Protein AF-A0A7S1X8F7-F1 (afdb_monomer_lite)

Radius of gyration: 24.35 Å; chains: 1; bounding box: 35×77×76 Å

pLDDT: mean 73.4, std 14.52, range [32.72, 91.25]

Structure (mmCIF, N/CA/C/O backbone):
data_AF-A0A7S1X8F7-F1
#
_entry.id   AF-A0A7S1X8F7-F1
#
loop_
_atom_site.group_PDB
_atom_site.id
_atom_site.type_symbol
_atom_site.label_atom_id
_atom_site.label_alt_id
_atom_site.label_comp_id
_atom_site.label_asym_id
_atom_site.label_entity_id
_atom_site.label_seq_id
_atom_site.pdbx_PDB_ins_code
_atom_site.Cartn_x
_atom_site.Cartn_y
_atom_site.Cartn_z
_atom_site.occupancy
_atom_site.B_iso_or_equiv
_atom_site.auth_seq_id
_atom_site.auth_comp_id
_atom_site.auth_asym_id
_atom_site.auth_atom_id
_atom_site.pdbx_PDB_model_num
ATOM 1 N N . MET A 1 1 ? 9.391 61.100 -61.548 1.00 48.59 1 MET A N 1
ATOM 2 C CA . MET A 1 1 ? 8.685 60.977 -60.254 1.00 48.59 1 MET A CA 1
ATOM 3 C C . MET A 1 1 ? 8.167 59.552 -60.156 1.00 48.59 1 MET A C 1
ATOM 5 O O . MET A 1 1 ? 7.403 59.135 -61.014 1.00 48.59 1 MET A O 1
ATOM 9 N N . GLN A 1 2 ? 8.723 58.792 -59.214 1.00 58.66 2 GLN A N 1
ATOM 10 C CA . GLN A 1 2 ? 8.641 57.337 -59.070 1.00 58.66 2 GLN A CA 1
ATOM 11 C C . GLN A 1 2 ? 7.705 57.021 -57.894 1.00 58.66 2 GLN A C 1
ATOM 13 O O . GLN A 1 2 ? 7.833 57.636 -56.839 1.00 58.66 2 GLN A O 1
ATOM 18 N N . GLY A 1 3 ? 6.729 56.137 -58.105 1.00 44.78 3 GLY A N 1
ATOM 19 C CA . GLY A 1 3 ? 5.757 55.726 -57.088 1.00 44.78 3 GLY A CA 1
ATOM 20 C C . GLY A 1 3 ? 6.244 54.586 -56.186 1.00 44.78 3 GLY A C 1
ATOM 21 O O . GLY A 1 3 ? 7.313 54.020 -56.416 1.00 44.78 3 GLY A O 1
ATOM 22 N N . SER A 1 4 ? 5.357 54.207 -55.254 1.00 54.19 4 SER A N 1
ATOM 23 C CA . SER A 1 4 ? 5.415 53.134 -54.229 1.00 54.19 4 SER A CA 1
ATOM 24 C C . SER A 1 4 ? 5.806 53.679 -52.845 1.00 54.19 4 SER A C 1
ATOM 26 O O . SER A 1 4 ? 6.921 54.136 -52.654 1.00 54.19 4 SER A O 1
ATOM 28 N N . GLY A 1 5 ? 4.940 53.753 -51.830 1.00 53.44 5 GLY A N 1
ATOM 29 C CA . GLY A 1 5 ? 3.783 52.912 -51.523 1.00 53.44 5 GLY A CA 1
ATOM 30 C C . GLY A 1 5 ? 4.242 51.703 -50.708 1.00 53.44 5 GLY A C 1
ATOM 31 O O . GLY A 1 5 ? 4.847 50.799 -51.268 1.00 53.44 5 GLY A O 1
ATOM 32 N N . GLY A 1 6 ? 3.951 51.701 -49.403 1.00 55.78 6 GLY A N 1
ATOM 33 C CA . GLY A 1 6 ? 4.081 50.519 -48.545 1.00 55.78 6 GLY A CA 1
ATOM 34 C C . GLY A 1 6 ? 4.860 50.744 -47.251 1.00 55.78 6 GLY A C 1
ATOM 35 O O . GLY A 1 6 ? 6.065 50.527 -47.196 1.00 55.78 6 GLY A O 1
ATOM 36 N N . GLN A 1 7 ? 4.141 51.082 -46.175 1.00 64.75 7 GLN A N 1
ATOM 37 C CA . GLN A 1 7 ? 4.500 50.580 -44.848 1.00 64.75 7 GLN A CA 1
ATOM 38 C C . GLN A 1 7 ? 4.566 49.053 -44.939 1.00 64.75 7 GLN A C 1
ATOM 40 O O . GLN A 1 7 ? 3.616 48.437 -45.423 1.00 64.75 7 GLN A O 1
ATOM 45 N N . MET A 1 8 ? 5.611 48.421 -44.415 1.00 64.19 8 MET A N 1
ATOM 46 C CA . MET A 1 8 ? 5.431 47.060 -43.931 1.00 64.19 8 MET A CA 1
ATOM 47 C C . MET A 1 8 ? 6.244 46.839 -42.668 1.00 64.19 8 MET A C 1
ATOM 49 O O . MET A 1 8 ? 7.432 47.142 -42.594 1.00 64.19 8 MET A O 1
ATOM 53 N N . GLY A 1 9 ? 5.502 46.437 -41.640 1.00 64.31 9 GLY A N 1
ATOM 54 C CA . GLY A 1 9 ? 5.907 46.437 -40.252 1.00 64.31 9 GLY A CA 1
ATOM 55 C C . GLY A 1 9 ? 7.018 45.451 -39.918 1.00 64.31 9 GLY A C 1
ATOM 56 O O . GLY A 1 9 ? 7.312 44.499 -40.631 1.00 64.31 9 GLY A O 1
ATOM 57 N N . MET A 1 10 ? 7.597 45.734 -38.760 1.00 66.50 10 MET A N 1
ATOM 58 C CA . MET A 1 10 ? 8.585 44.968 -38.016 1.00 66.50 10 MET A CA 1
ATOM 59 C C . MET A 1 10 ? 8.411 43.448 -38.150 1.00 66.50 10 MET A C 1
ATOM 61 O O . MET A 1 10 ? 7.357 42.897 -37.823 1.00 66.50 10 MET A O 1
ATOM 65 N N . ALA A 1 11 ? 9.495 42.765 -38.513 1.00 55.97 11 ALA A N 1
ATOM 66 C CA . ALA A 1 11 ? 9.653 41.342 -38.265 1.00 55.97 11 ALA A CA 1
ATOM 67 C C . ALA A 1 11 ? 9.601 41.098 -36.746 1.00 55.97 11 ALA A C 1
ATOM 69 O O . ALA A 1 11 ? 10.568 41.338 -36.028 1.00 55.97 11 ALA A O 1
ATOM 70 N N . ARG A 1 12 ? 8.451 40.652 -36.233 1.00 66.94 12 ARG A N 1
ATOM 71 C CA . ARG A 1 12 ? 8.376 40.017 -34.915 1.00 66.94 12 ARG A CA 1
ATOM 72 C C . ARG A 1 12 ? 8.829 38.570 -35.118 1.00 66.94 12 ARG A C 1
ATOM 74 O O . ARG A 1 12 ? 8.138 37.857 -35.845 1.00 66.94 12 ARG A O 1
ATOM 81 N N . PRO A 1 13 ? 9.964 38.118 -34.559 1.00 50.34 13 PRO A N 1
ATOM 82 C CA . PRO A 1 13 ? 10.361 36.723 -34.689 1.00 50.34 13 PRO A CA 1
ATOM 83 C C . PRO A 1 13 ? 9.277 35.822 -34.079 1.00 50.34 13 PRO A C 1
ATOM 85 O O . PRO A 1 13 ? 9.020 35.845 -32.875 1.00 50.34 13 PRO A O 1
ATOM 88 N N . ALA A 1 14 ? 8.619 35.048 -34.943 1.00 56.94 14 ALA A N 1
ATOM 89 C CA . ALA A 1 14 ? 7.780 33.923 -34.571 1.00 56.94 14 ALA A CA 1
ATOM 90 C C . ALA A 1 14 ? 8.707 32.771 -34.171 1.00 56.94 14 ALA A C 1
ATOM 92 O O . ALA A 1 14 ? 9.372 32.168 -35.008 1.00 56.94 14 ALA A O 1
ATOM 93 N N . GLY A 1 15 ? 8.795 32.519 -32.871 1.00 54.81 15 GLY A N 1
ATOM 94 C CA . GLY A 1 15 ? 9.654 31.471 -32.333 1.00 54.81 15 GLY A CA 1
ATOM 95 C C . GLY A 1 15 ? 9.620 31.388 -30.815 1.00 54.81 15 GLY A C 1
ATOM 96 O O . GLY A 1 15 ? 10.596 30.964 -30.211 1.00 54.81 15 GLY A O 1
ATOM 97 N N . GLN A 1 16 ? 8.520 31.798 -30.178 1.00 48.12 16 GLN A N 1
ATOM 98 C CA . GLN A 1 16 ? 8.252 31.314 -28.828 1.00 48.12 16 GLN A CA 1
ATOM 99 C C . GLN A 1 16 ? 7.808 29.861 -28.974 1.00 48.12 16 GLN A C 1
ATOM 101 O O . GLN A 1 16 ? 6.642 29.571 -29.235 1.00 48.12 16 GLN A O 1
ATOM 106 N N . GLN A 1 17 ? 8.785 28.955 -28.889 1.00 47.66 17 GLN A N 1
ATOM 107 C CA . GLN A 1 17 ? 8.535 27.551 -28.604 1.00 47.66 17 GLN A CA 1
ATOM 108 C C . GLN A 1 17 ? 7.611 27.482 -27.388 1.00 47.66 17 GLN A C 1
ATOM 110 O O . GLN A 1 17 ? 7.903 28.069 -26.344 1.00 47.66 17 GLN A O 1
ATOM 115 N N . ALA A 1 18 ? 6.489 26.779 -27.536 1.00 55.97 18 ALA A N 1
ATOM 116 C CA . ALA A 1 18 ? 5.697 26.369 -26.391 1.00 55.97 18 ALA A CA 1
ATOM 117 C C . ALA A 1 18 ? 6.638 25.665 -25.393 1.00 55.97 18 ALA A C 1
ATOM 119 O O . ALA A 1 18 ? 7.457 24.847 -25.828 1.00 55.97 18 ALA A O 1
ATOM 120 N N . PRO A 1 19 ? 6.586 25.998 -24.090 1.00 48.28 19 PRO A N 1
ATOM 121 C CA . PRO A 1 19 ? 7.437 25.363 -23.096 1.00 48.28 19 PRO A CA 1
ATOM 122 C C . PRO A 1 19 ? 7.237 23.855 -23.187 1.00 48.28 19 PRO A C 1
ATOM 124 O O . PRO A 1 19 ? 6.097 23.390 -23.172 1.00 48.28 19 PRO A O 1
ATOM 127 N N . SER A 1 20 ? 8.357 23.141 -23.343 1.00 45.59 20 SER A N 1
ATOM 128 C CA . SER A 1 20 ? 8.461 21.692 -23.464 1.00 45.59 20 SER A CA 1
ATOM 129 C C . SER A 1 20 ? 7.326 20.996 -22.734 1.00 45.59 20 SER A C 1
ATOM 131 O O . SER A 1 20 ? 7.216 21.094 -21.510 1.00 45.59 20 SER A O 1
ATOM 133 N N . GLU A 1 21 ? 6.481 20.307 -23.495 1.00 52.12 21 GLU A N 1
ATOM 134 C CA . GLU A 1 21 ? 5.507 19.376 -22.960 1.00 52.12 21 GLU A CA 1
ATOM 135 C C . GLU A 1 21 ? 6.294 18.385 -22.099 1.00 52.12 21 GLU A C 1
ATOM 137 O O . GLU A 1 21 ? 7.015 17.527 -22.607 1.00 52.12 21 GLU A O 1
ATOM 142 N N . VAL A 1 22 ? 6.268 18.589 -20.779 1.00 49.00 22 VAL A N 1
ATOM 143 C CA . VAL A 1 22 ? 6.860 17.664 -19.820 1.00 49.00 22 VAL A CA 1
ATOM 144 C C . VAL A 1 22 ? 6.118 16.364 -20.055 1.00 49.00 22 VAL A C 1
ATOM 146 O O . VAL A 1 22 ? 4.965 16.237 -19.637 1.00 49.00 22 VAL A O 1
ATOM 149 N N . ALA A 1 23 ? 6.747 15.448 -20.796 1.00 43.72 23 ALA A N 1
ATOM 150 C CA . ALA A 1 23 ? 6.204 14.139 -21.091 1.00 43.72 23 ALA A CA 1
ATOM 151 C C . ALA A 1 23 ? 5.762 13.548 -19.758 1.00 43.72 23 ALA A C 1
ATOM 153 O O . ALA A 1 23 ? 6.589 13.241 -18.896 1.00 43.72 23 ALA A O 1
ATOM 154 N N . LYS A 1 24 ? 4.443 13.493 -19.543 1.00 50.38 24 LYS A N 1
ATOM 155 C CA . LYS A 1 24 ? 3.875 12.898 -18.339 1.00 50.38 24 LYS A CA 1
ATOM 156 C C . LYS A 1 24 ? 4.454 11.485 -18.302 1.00 50.38 24 LYS A C 1
ATOM 158 O O . LYS A 1 24 ? 4.223 10.754 -19.267 1.00 50.38 24 LYS A O 1
ATOM 163 N N . PRO A 1 25 ? 5.250 11.119 -17.280 1.00 54.53 25 PRO A N 1
ATOM 164 C CA . PRO A 1 25 ? 5.920 9.830 -17.269 1.00 54.53 25 PRO A CA 1
ATOM 165 C C . PRO A 1 25 ? 4.863 8.745 -17.497 1.00 54.53 25 PRO A C 1
ATOM 167 O O . PRO A 1 25 ? 3.823 8.779 -16.825 1.00 54.53 25 PRO A O 1
ATOM 170 N N . PRO A 1 26 ? 5.057 7.852 -18.483 1.00 61.41 26 PRO A N 1
ATOM 171 C CA . PRO A 1 26 ? 4.024 6.916 -18.887 1.00 61.41 26 PRO A CA 1
ATOM 172 C C . PRO A 1 26 ? 3.611 6.063 -17.687 1.00 61.41 26 PRO A C 1
ATOM 174 O O . PRO A 1 26 ? 4.440 5.450 -17.012 1.00 61.41 26 PRO A O 1
ATOM 177 N N . LEU A 1 27 ? 2.313 6.066 -17.393 1.00 67.12 27 LEU A N 1
ATOM 178 C CA . LEU A 1 27 ? 1.734 5.246 -16.338 1.00 67.12 27 LEU A CA 1
ATOM 179 C C . LEU A 1 27 ? 1.404 3.878 -16.926 1.00 67.12 27 LEU A C 1
ATOM 181 O O . LEU A 1 27 ? 0.561 3.776 -17.816 1.00 67.12 27 LEU A O 1
ATOM 185 N N . ARG A 1 28 ? 2.044 2.826 -16.415 1.00 73.50 28 ARG A N 1
ATOM 186 C CA . ARG A 1 28 ? 1.749 1.442 -16.803 1.00 73.50 28 ARG A CA 1
ATOM 187 C C . ARG A 1 28 ? 0.822 0.809 -15.775 1.00 73.5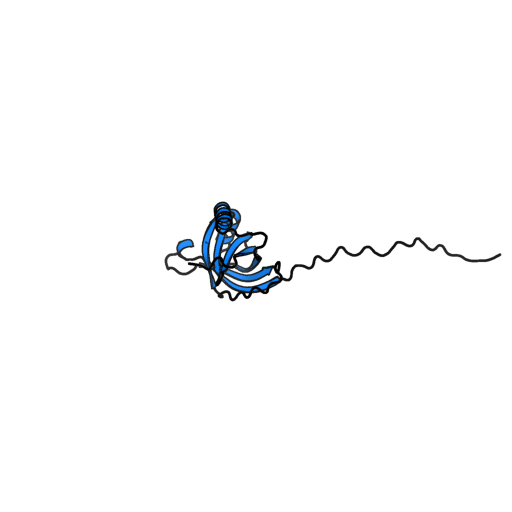0 28 ARG A C 1
ATOM 189 O O . ARG A 1 28 ? 1.139 0.834 -14.589 1.00 73.50 28 ARG A O 1
ATOM 196 N N . ASP A 1 29 ? -0.285 0.218 -16.217 1.00 78.88 29 ASP A N 1
ATOM 197 C CA . ASP A 1 29 ? -1.139 -0.591 -15.343 1.00 78.88 29 ASP A CA 1
ATOM 198 C C . ASP A 1 29 ? -0.364 -1.839 -14.898 1.00 78.88 29 ASP A C 1
ATOM 200 O O . ASP A 1 29 ? 0.144 -2.592 -15.731 1.00 78.88 29 ASP A O 1
ATOM 204 N N . VAL A 1 30 ? -0.224 -2.029 -13.584 1.00 79.38 30 VAL A N 1
ATOM 205 C CA . VAL A 1 30 ? 0.561 -3.136 -13.002 1.00 79.38 30 VAL A CA 1
ATOM 206 C C . VAL A 1 30 ? -0.245 -4.033 -12.077 1.00 79.38 30 VAL A C 1
ATOM 208 O O . VAL A 1 30 ? 0.199 -5.128 -11.754 1.00 79.38 30 VAL A O 1
ATOM 211 N N . TRP A 1 31 ? -1.432 -3.599 -11.657 1.00 87.12 31 TRP A N 1
ATOM 212 C CA . TRP A 1 31 ? -2.301 -4.411 -10.819 1.00 87.12 31 TRP A CA 1
ATOM 213 C C . TRP A 1 31 ? -3.750 -3.963 -10.899 1.00 87.12 31 TRP A C 1
ATOM 215 O O . TRP A 1 31 ? -4.041 -2.777 -11.065 1.00 87.12 31 TRP A O 1
ATOM 225 N N . ARG A 1 32 ? -4.654 -4.920 -10.715 1.00 87.56 32 ARG A N 1
ATOM 226 C CA . ARG A 1 32 ? -6.080 -4.697 -10.513 1.00 87.56 32 ARG A CA 1
ATOM 227 C C . ARG A 1 32 ? -6.584 -5.728 -9.516 1.00 87.56 32 ARG A C 1
ATOM 229 O O . ARG A 1 32 ? -6.354 -6.920 -9.707 1.00 87.56 32 ARG A O 1
ATOM 236 N N . GLY A 1 33 ? -7.274 -5.281 -8.475 1.00 90.69 33 GLY A N 1
ATOM 237 C CA . GLY A 1 33 ? -7.709 -6.186 -7.425 1.00 90.69 33 GLY A CA 1
ATOM 238 C C . GLY A 1 33 ? -8.280 -5.494 -6.196 1.00 90.69 33 GLY A C 1
ATOM 239 O O . GLY A 1 33 ? -8.660 -4.324 -6.234 1.00 90.69 33 GLY A O 1
ATOM 240 N N . THR A 1 34 ? -8.337 -6.242 -5.101 1.00 91.25 34 THR A N 1
ATOM 241 C CA . THR A 1 34 ? -8.812 -5.796 -3.792 1.00 91.25 34 THR A CA 1
ATOM 242 C C . THR A 1 34 ? -7.630 -5.620 -2.849 1.00 91.25 34 THR A C 1
ATOM 244 O O . THR A 1 34 ? -6.829 -6.538 -2.682 1.00 91.25 34 THR A O 1
ATOM 247 N N . LEU A 1 35 ? -7.530 -4.457 -2.207 1.00 89.50 35 LEU A N 1
ATOM 248 C CA . LEU A 1 35 ? -6.664 -4.268 -1.051 1.00 89.50 35 LEU A CA 1
ATOM 249 C C . LEU A 1 35 ? -7.483 -4.536 0.208 1.00 89.50 35 LEU A C 1
ATOM 251 O O . LEU A 1 35 ? -8.543 -3.942 0.397 1.00 89.50 35 LEU A O 1
ATOM 255 N N . ALA A 1 36 ? -6.980 -5.397 1.078 1.00 89.50 36 ALA A N 1
ATOM 256 C CA . ALA A 1 36 ? -7.598 -5.753 2.341 1.00 89.50 36 ALA A CA 1
ATOM 257 C C . ALA A 1 36 ? -6.614 -5.607 3.503 1.00 89.50 36 ALA A C 1
ATOM 259 O O . ALA A 1 36 ? -5.402 -5.540 3.320 1.00 89.50 36 ALA A O 1
ATOM 260 N N . ILE A 1 37 ? -7.140 -5.564 4.718 1.00 85.69 37 ILE A N 1
ATOM 261 C CA . ILE A 1 37 ? -6.373 -5.549 5.960 1.00 85.69 37 ILE A CA 1
ATOM 262 C C . ILE A 1 37 ? -6.541 -6.890 6.645 1.00 85.69 37 ILE A C 1
ATOM 264 O O . ILE A 1 37 ? -7.647 -7.420 6.715 1.00 85.69 37 ILE A O 1
ATOM 268 N N . ASN A 1 38 ? -5.458 -7.422 7.202 1.00 78.75 38 ASN A N 1
ATOM 269 C CA . ASN A 1 38 ? -5.523 -8.636 8.003 1.00 78.75 38 ASN A CA 1
ATOM 270 C C . ASN A 1 38 ? -6.509 -8.479 9.185 1.00 78.75 38 ASN A C 1
ATOM 272 O O . ASN A 1 38 ? -6.467 -7.480 9.905 1.00 78.75 38 ASN A O 1
ATOM 276 N N . ALA A 1 39 ? -7.366 -9.475 9.427 1.00 65.00 39 ALA A N 1
ATOM 277 C CA . ALA A 1 39 ? -8.372 -9.466 10.495 1.00 65.00 39 ALA A CA 1
ATOM 278 C C . ALA A 1 39 ? -7.809 -9.130 11.883 1.00 65.00 39 ALA A C 1
ATOM 280 O O . ALA A 1 39 ? -8.459 -8.428 12.658 1.00 65.00 39 ALA A O 1
ATOM 281 N N . LYS A 1 40 ? -6.571 -9.568 12.171 1.00 63.06 40 LYS A N 1
ATOM 282 C CA . LYS A 1 40 ? -5.862 -9.246 13.422 1.00 63.06 40 LYS A CA 1
ATOM 283 C C . LYS A 1 40 ? -5.644 -7.743 13.600 1.00 63.06 40 LYS A C 1
ATOM 285 O O . LYS A 1 40 ? -5.668 -7.250 14.720 1.00 63.06 40 LYS A O 1
ATOM 290 N N . GLN A 1 41 ? -5.429 -7.018 12.504 1.00 62.44 41 GLN A N 1
ATOM 291 C CA . GLN A 1 41 ? -5.282 -5.562 12.522 1.00 62.44 41 GLN A CA 1
ATOM 292 C C . GLN A 1 41 ? -6.634 -4.848 12.493 1.00 62.44 41 GLN A C 1
ATOM 294 O O . GLN A 1 41 ? -6.771 -3.783 13.083 1.00 62.44 41 GLN A O 1
ATOM 299 N N . ALA A 1 42 ? -7.631 -5.443 11.838 1.00 58.88 42 ALA A N 1
ATOM 300 C CA . ALA A 1 42 ? -8.981 -4.896 11.741 1.00 58.88 42 ALA A CA 1
ATOM 301 C C . ALA A 1 42 ? -9.857 -5.161 12.985 1.00 58.88 42 ALA A C 1
ATOM 303 O O . ALA A 1 42 ? -11.033 -4.810 12.967 1.00 58.88 42 ALA A O 1
ATOM 304 N N . GLN A 1 43 ? -9.311 -5.796 14.035 1.00 62.56 43 GLN A N 1
ATOM 305 C CA . GLN A 1 43 ? -10.017 -6.174 15.273 1.00 62.56 43 GLN A CA 1
ATOM 306 C C . GLN A 1 43 ? -11.328 -6.948 15.024 1.00 62.56 43 GLN A C 1
ATOM 308 O O . GLN A 1 43 ? -12.272 -6.862 15.806 1.00 62.56 43 GLN A O 1
ATOM 313 N N . LYS A 1 44 ? -11.407 -7.709 13.922 1.00 54.97 44 LYS A N 1
ATOM 314 C CA . LYS A 1 44 ? -12.611 -8.467 13.564 1.00 54.97 44 LYS A CA 1
ATOM 315 C C . LYS A 1 44 ? -12.567 -9.883 14.154 1.00 54.97 44 LYS A C 1
ATOM 317 O O . LYS A 1 44 ? -11.588 -10.597 13.913 1.00 54.97 44 LYS A O 1
ATOM 322 N N . PRO A 1 45 ? -13.623 -10.337 14.855 1.00 50.16 45 PRO A N 1
ATOM 323 C CA . PRO A 1 45 ? -13.769 -11.746 15.201 1.00 50.16 45 PRO A CA 1
ATOM 324 C C . PRO A 1 45 ? -14.033 -12.542 13.912 1.00 50.16 45 PRO A C 1
ATOM 326 O O . PRO A 1 45 ? -14.950 -12.210 13.166 1.00 50.16 45 PRO A O 1
ATOM 329 N N . GLY A 1 46 ? -13.207 -13.552 13.618 1.00 60.38 46 GLY A N 1
ATOM 330 C CA . GLY A 1 46 ? -13.424 -14.461 12.477 1.00 60.38 46 GLY A CA 1
ATOM 331 C C . GLY A 1 46 ? -12.295 -14.570 11.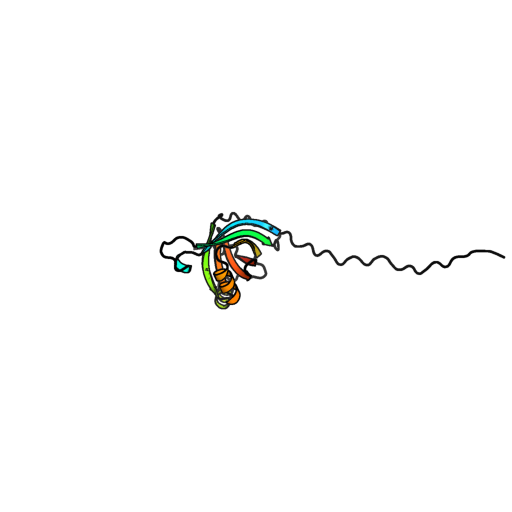447 1.00 60.38 46 GLY A C 1
ATOM 332 O O . GLY A 1 46 ? -12.416 -15.350 10.514 1.00 60.38 46 GLY A O 1
ATOM 333 N N . GLY A 1 47 ? -11.179 -13.848 11.592 1.00 64.94 47 GLY A N 1
ATOM 334 C CA . GLY A 1 47 ? -9.968 -14.113 10.794 1.00 64.94 47 GLY A CA 1
ATOM 335 C C . GLY A 1 47 ? -10.005 -13.676 9.319 1.00 64.94 47 GLY A C 1
ATOM 336 O O . GLY A 1 47 ? -8.957 -13.669 8.675 1.00 64.94 47 GLY A O 1
ATOM 337 N N . GLU A 1 48 ? -11.153 -13.241 8.795 1.00 71.81 48 GLU A N 1
ATOM 338 C CA . GLU A 1 48 ? -11.274 -12.803 7.402 1.00 71.81 48 GLU A CA 1
ATOM 339 C C . GLU A 1 48 ? -10.669 -11.409 7.156 1.00 71.81 48 GLU A C 1
ATOM 341 O O . GLU A 1 48 ? -10.966 -10.457 7.893 1.00 71.81 48 GLU A O 1
ATOM 346 N N . PRO A 1 49 ? -9.830 -11.246 6.115 1.00 77.88 49 PRO A N 1
ATOM 347 C CA . PRO A 1 49 ? -9.247 -9.956 5.786 1.00 77.88 49 PRO A CA 1
ATOM 348 C C . PRO A 1 49 ? -10.344 -8.964 5.381 1.00 77.88 49 PRO A C 1
ATOM 350 O O . PRO A 1 49 ? -11.157 -9.219 4.495 1.00 77.88 49 PRO A O 1
ATOM 353 N N . MET A 1 50 ? -10.365 -7.804 6.033 1.00 84.00 50 MET A N 1
ATOM 354 C CA . MET A 1 50 ? -11.362 -6.770 5.781 1.00 84.00 50 MET A CA 1
ATOM 355 C C . MET A 1 50 ? -10.968 -5.968 4.532 1.00 84.00 50 MET A C 1
ATOM 357 O O . MET A 1 50 ? -9.911 -5.333 4.552 1.00 84.00 50 MET A O 1
ATOM 361 N N . PRO A 1 51 ? -11.784 -5.939 3.464 1.00 87.06 51 PRO A N 1
ATOM 362 C CA . PRO A 1 51 ? -11.463 -5.162 2.273 1.00 87.06 51 PRO A CA 1
ATOM 363 C C . PRO A 1 51 ? -11.473 -3.661 2.591 1.00 87.06 51 PRO A C 1
ATOM 365 O O . PRO A 1 51 ? -12.413 -3.145 3.195 1.00 87.06 51 PRO A O 1
ATOM 368 N N . LEU A 1 52 ? -10.423 -2.959 2.168 1.00 86.88 52 LEU A N 1
ATOM 369 C CA . LEU A 1 52 ? -10.333 -1.499 2.192 1.00 86.88 52 LEU A CA 1
ATOM 370 C C . LEU A 1 52 ? -10.938 -0.896 0.934 1.00 86.88 52 LEU A C 1
ATOM 372 O O . LEU A 1 52 ? -11.789 -0.012 1.020 1.00 86.88 52 LEU A O 1
ATOM 376 N N . PHE A 1 53 ? -10.487 -1.362 -0.229 1.00 89.44 53 PHE A N 1
ATOM 377 C CA . PHE A 1 53 ? -10.971 -0.897 -1.521 1.00 89.44 53 PHE A CA 1
ATOM 378 C C . PHE A 1 53 ? -10.682 -1.915 -2.624 1.00 89.44 53 PHE A C 1
ATOM 380 O O . PHE A 1 53 ? -9.773 -2.739 -2.516 1.00 89.44 53 PHE A O 1
ATOM 387 N N . VAL A 1 54 ? -11.433 -1.804 -3.712 1.00 90.12 54 VAL A N 1
ATOM 388 C CA . VAL A 1 54 ? -11.145 -2.429 -5.004 1.00 90.12 54 VAL A CA 1
ATOM 389 C C . VAL A 1 54 ? -10.622 -1.345 -5.935 1.00 90.12 54 VAL A C 1
ATOM 391 O O . VAL A 1 54 ? -11.116 -0.215 -5.912 1.00 90.12 54 VAL A O 1
ATOM 394 N N . GLY A 1 55 ? -9.587 -1.640 -6.714 1.00 90.31 55 GLY A N 1
ATOM 395 C CA . GLY A 1 55 ? -8.975 -0.635 -7.567 1.00 90.31 55 GLY A CA 1
ATOM 396 C C . GLY A 1 55 ? -7.906 -1.171 -8.497 1.00 90.31 55 GLY A C 1
ATOM 397 O O . GLY A 1 55 ? -7.770 -2.375 -8.722 1.00 90.31 55 GLY A O 1
ATOM 398 N N . LEU A 1 56 ? -7.148 -0.232 -9.044 1.00 87.88 56 LEU A N 1
ATOM 399 C CA . LEU A 1 56 ? -6.029 -0.493 -9.937 1.00 87.88 56 LEU A CA 1
ATOM 400 C C . LEU A 1 56 ? -4.784 0.244 -9.455 1.00 87.88 56 LEU A C 1
ATOM 402 O O . LEU A 1 56 ? -4.876 1.290 -8.812 1.00 87.88 56 LEU A O 1
ATOM 406 N N . ALA A 1 57 ? -3.615 -0.303 -9.762 1.00 86.88 57 ALA A N 1
ATOM 407 C CA . ALA A 1 57 ? -2.338 0.317 -9.460 1.00 86.88 57 ALA A CA 1
ATOM 408 C C . ALA A 1 57 ? -1.569 0.574 -10.752 1.00 86.88 57 ALA A C 1
ATOM 410 O O . ALA A 1 57 ? -1.491 -0.296 -11.624 1.00 86.88 57 ALA A O 1
ATOM 411 N N . LYS A 1 58 ? -0.991 1.771 -10.859 1.00 85.06 58 LYS A N 1
ATOM 412 C CA . LYS A 1 58 ? -0.151 2.169 -11.985 1.00 85.06 58 LYS A CA 1
ATOM 413 C C . LYS A 1 58 ? 1.265 2.443 -11.518 1.00 85.06 58 LYS A C 1
ATOM 415 O O . LYS A 1 58 ? 1.469 3.225 -10.592 1.00 85.06 58 LYS A O 1
ATOM 420 N N . LEU A 1 59 ? 2.240 1.819 -12.161 1.00 81.31 59 LEU A N 1
ATOM 421 C CA . LEU A 1 59 ? 3.651 2.084 -11.922 1.00 81.31 59 LEU A CA 1
ATOM 422 C C . LEU A 1 59 ? 4.028 3.407 -12.586 1.00 81.31 59 LEU A C 1
ATOM 424 O O . LEU A 1 59 ? 3.746 3.622 -13.767 1.00 81.31 59 LEU A O 1
ATOM 428 N N . ILE A 1 60 ? 4.668 4.283 -11.818 1.00 75.25 60 ILE A N 1
ATOM 429 C CA . ILE A 1 60 ? 5.355 5.454 -12.345 1.00 75.25 60 ILE A CA 1
ATOM 430 C C . ILE A 1 60 ? 6.694 4.945 -12.871 1.00 75.25 60 ILE A C 1
ATOM 432 O O . ILE A 1 60 ? 7.561 4.546 -12.091 1.00 75.25 60 ILE A O 1
ATOM 436 N N . LEU A 1 61 ? 6.843 4.924 -14.193 1.00 64.75 61 LEU A N 1
ATOM 437 C CA . LEU A 1 61 ? 8.079 4.525 -14.857 1.00 64.75 61 LEU A CA 1
ATOM 438 C C . LEU A 1 61 ? 9.144 5.611 -14.646 1.00 64.75 61 LEU A C 1
ATOM 440 O O . LEU A 1 61 ? 9.332 6.490 -15.480 1.00 64.75 61 LEU A O 1
ATOM 444 N N . THR A 1 62 ? 9.808 5.584 -13.490 1.00 58.56 62 THR A N 1
ATOM 445 C CA . THR A 1 62 ? 11.021 6.377 -13.228 1.00 58.56 62 THR A CA 1
ATOM 446 C C . THR A 1 62 ? 12.291 5.602 -13.558 1.00 58.56 62 THR A C 1
ATOM 448 O O . THR A 1 62 ? 13.357 6.198 -13.663 1.00 58.56 62 THR A O 1
ATOM 451 N N . THR A 1 63 ? 12.189 4.284 -13.732 1.00 52.84 63 THR A N 1
ATOM 452 C CA . THR A 1 63 ? 13.299 3.417 -14.116 1.00 52.84 63 THR A CA 1
ATOM 453 C C . THR A 1 63 ? 13.049 2.814 -15.503 1.00 52.84 63 THR A C 1
ATOM 455 O O . THR A 1 63 ? 11.926 2.409 -15.806 1.00 52.84 63 THR A O 1
ATOM 458 N N . PRO A 1 64 ? 14.081 2.722 -16.360 1.00 48.06 64 PRO A N 1
ATOM 459 C CA . PRO A 1 64 ? 13.963 2.159 -17.708 1.00 48.06 64 PRO A CA 1
ATOM 460 C C . PRO A 1 64 ? 13.791 0.630 -17.723 1.00 48.06 64 PRO A C 1
ATOM 462 O O . PRO A 1 64 ? 13.618 0.042 -18.788 1.00 48.06 64 PRO A O 1
ATOM 465 N N . GLN A 1 65 ? 13.846 -0.034 -16.565 1.00 49.97 65 GLN A N 1
ATOM 466 C CA . GLN A 1 65 ? 13.745 -1.487 -16.489 1.00 49.97 65 GLN A CA 1
ATOM 467 C C . GLN A 1 65 ? 12.283 -1.948 -16.393 1.00 49.97 65 GLN A C 1
ATOM 469 O O . GLN A 1 65 ? 11.532 -1.454 -15.545 1.00 49.97 65 GLN A O 1
ATOM 474 N N . PRO A 1 66 ? 11.862 -2.928 -17.212 1.00 53.94 66 PRO A N 1
ATOM 475 C CA . PRO A 1 66 ? 10.540 -3.518 -17.104 1.00 53.94 66 PRO A CA 1
ATOM 476 C C . PRO A 1 66 ? 10.442 -4.322 -15.804 1.00 53.94 66 PRO A C 1
ATOM 478 O O . PRO A 1 66 ? 10.935 -5.442 -15.706 1.00 53.94 66 PRO A O 1
ATOM 481 N N . ILE A 1 67 ? 9.774 -3.762 -14.798 1.00 61.03 67 ILE A N 1
ATOM 482 C CA . ILE A 1 67 ? 9.450 -4.503 -13.579 1.00 61.03 67 ILE A CA 1
ATOM 483 C C . ILE A 1 67 ? 8.269 -5.422 -13.905 1.00 61.03 67 ILE A C 1
ATOM 485 O O . ILE A 1 67 ? 7.152 -4.952 -14.134 1.00 61.03 67 ILE A O 1
ATOM 489 N N . ASN A 1 68 ? 8.517 -6.731 -13.976 1.00 58.25 68 ASN A N 1
ATOM 490 C CA . ASN A 1 68 ? 7.452 -7.718 -14.111 1.00 58.25 68 ASN A CA 1
ATOM 491 C C . ASN A 1 68 ? 6.816 -7.942 -12.732 1.00 58.25 68 ASN A C 1
ATOM 493 O O . ASN A 1 68 ? 7.411 -8.562 -11.853 1.00 58.25 68 ASN A O 1
ATOM 497 N N . LEU A 1 69 ? 5.635 -7.365 -12.524 1.00 68.19 69 LEU A N 1
ATOM 498 C CA . LEU A 1 69 ? 4.885 -7.450 -11.274 1.00 68.19 69 LEU A CA 1
ATOM 499 C C . LEU A 1 69 ? 3.686 -8.371 -11.508 1.00 68.19 69 LEU A C 1
ATOM 501 O O . LEU A 1 69 ? 2.681 -7.948 -12.069 1.00 68.19 69 LEU A O 1
ATOM 505 N N . SER A 1 70 ? 3.791 -9.634 -11.094 1.00 70.44 70 SER A N 1
ATOM 506 C CA . SER A 1 70 ? 2.638 -10.543 -11.016 1.00 70.44 70 SER A CA 1
ATOM 507 C C . SER A 1 70 ? 2.078 -10.515 -9.601 1.00 70.44 70 SER A C 1
ATOM 509 O O . SER A 1 70 ? 2.351 -11.390 -8.785 1.00 70.44 70 SER A O 1
ATOM 511 N N . TRP A 1 71 ? 1.342 -9.454 -9.281 1.00 82.62 71 TRP A N 1
ATOM 512 C CA . TRP A 1 71 ? 0.707 -9.326 -7.972 1.00 82.62 71 TRP A CA 1
ATOM 513 C C . TRP A 1 71 ? -0.604 -10.108 -7.912 1.00 82.62 71 TRP A C 1
ATOM 515 O O . TRP A 1 71 ? -1.374 -10.079 -8.877 1.00 82.62 71 TRP A O 1
ATOM 525 N N . PRO A 1 72 ? -0.906 -10.761 -6.777 1.00 84.25 72 PRO A N 1
ATOM 526 C CA . PRO A 1 72 ? -2.171 -11.455 -6.617 1.00 84.25 72 PRO A CA 1
ATOM 527 C C . PRO A 1 72 ? -3.339 -10.456 -6.625 1.00 84.25 72 PRO A C 1
ATOM 529 O O . PRO A 1 72 ? -3.182 -9.313 -6.188 1.00 84.25 72 PRO A O 1
ATOM 532 N N . PRO A 1 73 ? -4.538 -10.867 -7.070 1.00 86.50 73 PRO A N 1
ATOM 533 C CA . PRO A 1 73 ? -5.715 -9.997 -7.111 1.00 86.50 73 PRO A CA 1
ATOM 534 C C . PRO A 1 73 ? -6.178 -9.554 -5.716 1.00 86.50 73 PRO A C 1
ATOM 536 O O . PRO A 1 73 ? -6.887 -8.560 -5.599 1.00 86.50 73 PRO A O 1
ATOM 539 N N . LEU A 1 74 ? -5.782 -10.260 -4.657 1.00 88.94 74 LEU A N 1
ATOM 540 C CA . LEU A 1 74 ? -5.982 -9.844 -3.274 1.00 88.94 74 LEU A CA 1
ATOM 541 C C . LEU A 1 74 ? -4.634 -9.459 -2.667 1.00 88.94 74 LEU A C 1
ATOM 543 O O . LEU A 1 74 ? -3.763 -10.309 -2.495 1.00 88.94 74 LEU A O 1
ATOM 547 N N . LEU A 1 75 ? -4.488 -8.187 -2.311 1.00 88.50 75 LEU A N 1
ATOM 548 C CA . LEU A 1 75 ? -3.357 -7.684 -1.542 1.00 88.50 75 LEU A CA 1
ATOM 549 C C . LEU A 1 75 ? -3.775 -7.506 -0.089 1.00 88.50 75 LEU A C 1
ATOM 551 O O . LEU A 1 75 ? -4.811 -6.904 0.186 1.00 88.50 75 LEU A O 1
ATOM 555 N N . VAL A 1 76 ? -2.966 -8.004 0.843 1.00 87.38 76 VAL A N 1
ATOM 556 C CA . VAL A 1 76 ? -3.265 -7.929 2.276 1.00 87.38 76 VAL A CA 1
ATOM 557 C C . VAL A 1 76 ? -2.225 -7.065 2.977 1.00 87.38 76 VAL A C 1
ATOM 559 O O . VAL A 1 76 ? -1.024 -7.315 2.896 1.00 87.38 76 VAL A O 1
ATOM 562 N N . ILE A 1 77 ? -2.692 -6.049 3.698 1.00 88.00 77 ILE A N 1
ATOM 563 C CA . ILE A 1 77 ? -1.859 -5.250 4.591 1.00 88.00 77 ILE A CA 1
ATOM 564 C C . ILE A 1 77 ? -1.446 -6.128 5.767 1.00 88.00 77 ILE A C 1
ATOM 566 O O . ILE A 1 77 ? -2.285 -6.607 6.539 1.00 88.00 77 ILE A O 1
ATOM 570 N N . ARG A 1 78 ? -0.133 -6.305 5.905 1.00 82.50 78 ARG A N 1
ATOM 571 C CA . ARG A 1 78 ? 0.492 -7.024 7.010 1.00 82.50 78 ARG A CA 1
ATOM 572 C C . ARG A 1 78 ? 0.522 -6.168 8.267 1.00 82.50 78 ARG A C 1
ATOM 574 O O . ARG A 1 78 ? 0.205 -6.656 9.352 1.00 82.50 78 ARG A O 1
ATOM 581 N N . LYS A 1 79 ? 0.967 -4.914 8.126 1.00 85.00 79 LYS A N 1
ATOM 582 C CA . LYS A 1 79 ? 1.177 -4.016 9.262 1.00 85.00 79 LYS A CA 1
ATOM 583 C C . LYS A 1 79 ? 1.042 -2.538 8.907 1.00 85.00 79 LYS A C 1
ATOM 585 O O . LYS A 1 79 ? 1.643 -2.084 7.942 1.00 85.00 79 LYS A O 1
ATOM 590 N N . PHE A 1 80 ? 0.362 -1.779 9.762 1.00 86.06 80 PHE A N 1
ATOM 591 C CA . PHE A 1 80 ? 0.453 -0.319 9.808 1.00 86.06 80 PHE A CA 1
ATOM 592 C C . PHE A 1 80 ? 1.665 0.162 10.611 1.00 86.06 80 PHE A C 1
ATOM 594 O O . PHE A 1 80 ? 1.959 -0.336 11.701 1.00 86.06 80 PHE A O 1
ATOM 601 N N . VAL A 1 81 ? 2.369 1.147 10.069 1.00 85.81 81 VAL A N 1
ATOM 602 C CA . VAL A 1 81 ? 3.614 1.695 10.602 1.00 85.81 81 VAL A CA 1
ATOM 603 C C . VAL A 1 81 ? 3.529 3.218 10.556 1.00 85.81 81 VAL A C 1
ATOM 605 O O . VAL A 1 81 ? 3.150 3.791 9.538 1.00 85.81 81 VAL A O 1
ATOM 608 N N . SER A 1 82 ? 3.869 3.886 11.657 1.00 85.62 82 SER A N 1
ATOM 609 C CA . SER A 1 82 ? 3.956 5.349 11.691 1.00 85.62 82 SER A CA 1
ATOM 610 C C . SER 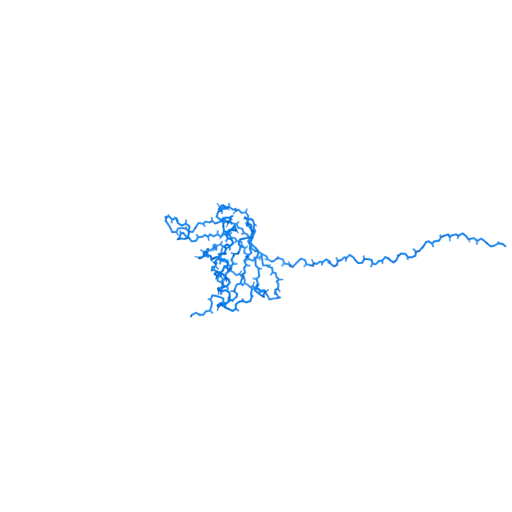A 1 82 ? 5.096 5.853 10.801 1.00 85.62 82 SER A C 1
ATOM 612 O O . SER A 1 82 ? 6.066 5.135 10.559 1.00 85.62 82 SER A O 1
ATOM 614 N N . GLN A 1 83 ? 5.027 7.105 10.350 1.00 80.56 83 GLN A N 1
ATOM 615 C CA . GLN A 1 83 ? 6.076 7.712 9.523 1.00 80.56 83 GLN A CA 1
ATOM 616 C C . GLN A 1 83 ? 7.480 7.644 10.156 1.00 80.56 83 GLN A C 1
ATOM 618 O O . GLN A 1 83 ? 8.461 7.404 9.455 1.00 80.56 83 GLN A O 1
ATOM 623 N N . GLU A 1 84 ? 7.588 7.810 11.476 1.00 82.75 84 GLU A N 1
ATOM 624 C CA . GLU A 1 84 ? 8.869 7.718 12.189 1.00 82.75 84 GLU A CA 1
ATOM 625 C C . GLU A 1 84 ? 9.458 6.300 12.120 1.00 82.75 84 GLU A C 1
ATOM 627 O O . GLU A 1 84 ? 10.622 6.110 11.769 1.00 82.75 84 GLU A O 1
ATOM 632 N N . ASN A 1 85 ? 8.631 5.286 12.385 1.00 83.88 85 ASN A N 1
ATOM 633 C CA . ASN A 1 85 ? 9.042 3.888 12.289 1.00 83.88 85 ASN A CA 1
ATOM 634 C C . ASN A 1 85 ? 9.321 3.478 10.842 1.00 83.88 85 ASN A C 1
ATOM 636 O O . ASN A 1 85 ? 10.190 2.648 10.592 1.00 83.88 85 ASN A O 1
ATOM 640 N N . LEU A 1 86 ? 8.617 4.082 9.885 1.00 81.25 86 LEU A N 1
ATOM 641 C CA . LEU A 1 86 ? 8.858 3.871 8.469 1.00 81.25 86 LEU A CA 1
ATOM 642 C C . LEU A 1 86 ? 10.240 4.391 8.056 1.00 81.25 86 LEU A C 1
ATOM 644 O O . LEU A 1 86 ? 10.958 3.709 7.331 1.00 81.25 86 LEU A O 1
ATOM 648 N N . ARG A 1 87 ? 10.637 5.569 8.548 1.00 79.00 87 ARG A N 1
ATOM 649 C CA . ARG A 1 87 ? 11.980 6.111 8.312 1.00 79.00 87 ARG A CA 1
ATOM 650 C C . ARG A 1 87 ? 13.058 5.179 8.865 1.00 79.00 87 ARG A C 1
ATOM 652 O O . ARG A 1 87 ? 13.972 4.823 8.130 1.00 79.00 87 ARG A O 1
ATOM 659 N N . LYS A 1 88 ? 12.887 4.708 10.105 1.00 81.62 88 LYS A N 1
ATOM 660 C CA . LYS A 1 88 ? 13.770 3.704 10.724 1.00 81.62 88 LYS A CA 1
ATOM 661 C C . LYS A 1 88 ? 13.837 2.413 9.898 1.00 81.62 88 LYS A C 1
ATOM 663 O O . LYS A 1 88 ? 14.909 1.841 9.745 1.00 81.62 88 LYS A O 1
ATOM 668 N N . TYR A 1 89 ? 12.712 1.972 9.334 1.00 78.62 89 TYR A N 1
ATOM 669 C CA . TYR A 1 89 ? 12.646 0.788 8.473 1.00 78.62 89 TYR A CA 1
ATOM 670 C C . TYR A 1 89 ? 13.438 0.969 7.169 1.00 78.62 89 TYR A C 1
ATOM 672 O O . TYR A 1 89 ? 14.201 0.084 6.789 1.00 78.62 89 TYR A O 1
ATOM 680 N N . PHE A 1 90 ? 13.313 2.126 6.510 1.00 78.56 90 PHE A N 1
ATOM 681 C CA . PHE A 1 90 ? 14.103 2.443 5.316 1.00 78.56 90 PHE A CA 1
ATOM 682 C C . PHE A 1 90 ? 15.601 2.537 5.609 1.00 78.56 90 PHE A C 1
ATOM 684 O O . PHE A 1 90 ? 16.400 2.000 4.843 1.00 78.56 90 PHE A O 1
ATOM 691 N N . GLU A 1 91 ? 15.976 3.172 6.722 1.00 78.19 91 GLU A N 1
ATOM 692 C CA . GLU A 1 91 ? 17.371 3.276 7.165 1.00 78.19 91 GLU A CA 1
ATOM 693 C C . GLU A 1 91 ? 17.964 1.890 7.468 1.00 78.19 91 GLU A C 1
ATOM 695 O O . GLU A 1 91 ? 19.047 1.567 6.982 1.00 78.19 91 GLU A O 1
ATOM 700 N N . ALA A 1 92 ? 17.229 1.032 8.186 1.00 77.56 92 ALA A N 1
ATOM 701 C CA . ALA A 1 92 ? 17.665 -0.325 8.518 1.00 77.56 92 ALA A CA 1
ATOM 702 C C . ALA A 1 92 ? 17.880 -1.203 7.275 1.00 77.56 92 ALA A C 1
ATOM 704 O O . ALA A 1 92 ? 18.841 -1.968 7.212 1.00 77.56 92 ALA A O 1
ATOM 705 N N . LEU A 1 93 ? 17.009 -1.074 6.272 1.00 72.56 93 LEU A N 1
ATOM 706 C CA . LEU A 1 93 ? 17.104 -1.825 5.020 1.00 72.56 93 LEU A CA 1
ATOM 707 C C . LEU A 1 93 ? 18.010 -1.164 3.971 1.00 72.56 93 LEU A C 1
ATOM 709 O O . LEU A 1 93 ? 18.147 -1.702 2.874 1.00 72.56 93 LEU A O 1
ATOM 713 N N . LYS A 1 94 ? 18.624 -0.012 4.283 1.00 72.69 94 L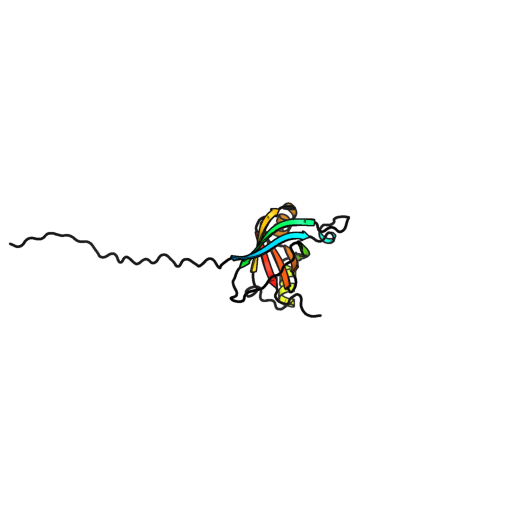YS A N 1
ATOM 714 C CA . LYS A 1 94 ? 19.442 0.782 3.348 1.00 72.69 94 LYS A CA 1
ATOM 715 C C . LYS A 1 94 ? 18.715 1.072 2.025 1.00 72.69 94 LYS A C 1
ATOM 717 O O . LYS A 1 94 ? 19.316 1.060 0.953 1.00 72.69 94 LYS A O 1
ATOM 722 N N . ILE A 1 95 ? 17.408 1.316 2.101 1.00 69.94 95 ILE A N 1
ATOM 723 C CA . ILE A 1 95 ? 16.563 1.579 0.934 1.00 69.94 95 ILE A CA 1
ATOM 724 C C . ILE A 1 95 ? 16.624 3.062 0.593 1.00 69.94 95 ILE A C 1
ATOM 726 O O . ILE A 1 95 ? 16.192 3.913 1.373 1.00 69.94 95 ILE A O 1
ATOM 730 N N . ASP A 1 96 ? 17.060 3.371 -0.625 1.00 69.81 96 ASP A N 1
ATOM 731 C CA . ASP A 1 96 ? 16.917 4.712 -1.176 1.00 69.81 96 ASP A CA 1
ATOM 732 C C . ASP A 1 96 ? 15.505 4.913 -1.749 1.00 69.81 96 ASP A C 1
ATOM 734 O O . ASP A 1 96 ? 15.174 4.500 -2.865 1.00 69.81 96 ASP A O 1
ATOM 738 N N . THR A 1 97 ? 14.650 5.576 -0.973 1.00 68.19 97 THR A N 1
ATOM 739 C CA . THR A 1 97 ? 13.266 5.895 -1.366 1.00 68.19 97 THR A CA 1
ATOM 740 C C . THR A 1 97 ? 13.155 6.844 -2.566 1.00 68.19 97 THR A C 1
ATOM 742 O O . THR A 1 97 ? 12.092 6.903 -3.195 1.00 68.19 97 THR A O 1
ATOM 745 N N . ASN A 1 98 ? 14.222 7.576 -2.912 1.00 69.75 98 ASN A N 1
ATOM 746 C CA . ASN A 1 98 ? 14.238 8.461 -4.078 1.00 69.75 98 ASN A CA 1
ATOM 747 C C . ASN A 1 98 ? 14.422 7.675 -5.377 1.00 69.75 98 ASN A C 1
ATOM 749 O O . ASN A 1 98 ? 13.788 8.009 -6.376 1.00 69.75 98 ASN A O 1
ATOM 753 N N . ASN A 1 99 ? 15.214 6.601 -5.324 1.00 69.19 99 ASN A N 1
ATOM 754 C CA . ASN A 1 99 ? 15.490 5.709 -6.452 1.00 69.19 99 ASN A CA 1
ATOM 755 C C . ASN A 1 99 ? 14.584 4.467 -6.495 1.00 69.19 99 ASN A C 1
ATOM 757 O O . ASN A 1 99 ? 14.611 3.703 -7.459 1.00 69.19 99 ASN A O 1
ATOM 761 N N . SER A 1 100 ? 13.755 4.266 -5.470 1.00 74.31 100 SER A N 1
ATOM 762 C CA . SER A 1 100 ? 12.809 3.152 -5.419 1.00 74.31 100 SER A CA 1
ATOM 763 C C . SER A 1 100 ? 11.637 3.361 -6.391 1.00 74.31 100 SER A C 1
ATOM 765 O O . SER A 1 100 ? 11.074 4.462 -6.439 1.00 74.31 100 SER A O 1
ATOM 767 N N . PRO A 1 101 ? 11.205 2.322 -7.131 1.00 78.69 101 PRO A N 1
ATOM 768 C CA . PRO A 1 101 ? 10.053 2.419 -8.020 1.00 78.69 101 PRO A CA 1
ATOM 769 C C . PRO A 1 101 ? 8.778 2.787 -7.251 1.00 78.69 101 PRO A C 1
ATOM 771 O O . PRO A 1 101 ? 8.506 2.258 -6.171 1.00 78.69 101 PRO A O 1
ATOM 774 N N . LYS A 1 102 ? 7.969 3.687 -7.814 1.00 84.25 102 LYS A N 1
ATOM 775 C CA . LYS A 1 102 ? 6.741 4.185 -7.176 1.00 84.25 102 LYS A CA 1
ATOM 776 C C . LYS A 1 102 ? 5.515 3.733 -7.946 1.00 84.25 102 LYS A C 1
ATOM 778 O O . LYS A 1 102 ? 5.473 3.806 -9.167 1.00 84.25 102 LYS A O 1
ATOM 783 N N . VAL A 1 103 ? 4.487 3.320 -7.224 1.00 85.75 103 VAL A N 1
ATOM 784 C CA . VAL A 1 103 ? 3.206 2.867 -7.762 1.00 85.75 103 VAL A CA 1
ATOM 785 C C . VAL A 1 103 ? 2.106 3.733 -7.172 1.00 85.75 103 VAL A C 1
ATOM 787 O O . VAL A 1 103 ? 2.100 4.019 -5.982 1.00 85.75 103 VAL A O 1
ATOM 790 N N . VAL A 1 104 ? 1.160 4.173 -7.988 1.00 87.62 104 VAL A N 1
ATOM 791 C CA . VAL A 1 104 ? -0.008 4.927 -7.531 1.00 87.62 104 VAL A CA 1
ATOM 792 C C . VAL A 1 104 ? -1.216 4.015 -7.576 1.00 87.62 104 VAL A C 1
ATOM 794 O O . VAL A 1 104 ? -1.495 3.408 -8.607 1.00 87.62 104 VAL A O 1
ATOM 797 N N . PHE A 1 105 ? -1.935 3.934 -6.463 1.00 88.12 105 PHE A N 1
ATOM 798 C CA . PHE A 1 105 ? -3.183 3.191 -6.368 1.00 88.12 105 PHE A CA 1
ATOM 799 C C . PHE A 1 105 ? -4.359 4.137 -6.571 1.00 88.12 105 PHE A C 1
ATOM 801 O O . PHE A 1 105 ? -4.432 5.200 -5.947 1.00 88.12 105 PHE A O 1
ATOM 808 N N . PHE A 1 106 ? -5.278 3.702 -7.425 1.00 86.31 106 PHE A N 1
ATOM 809 C CA . PHE A 1 106 ? -6.523 4.368 -7.767 1.00 86.31 106 PHE A CA 1
ATOM 810 C C . PHE A 1 106 ? -7.678 3.473 -7.305 1.00 86.31 106 PHE A C 1
ATOM 812 O O . PHE A 1 106 ? -7.996 2.484 -7.976 1.00 86.31 106 PHE A O 1
ATOM 819 N N . PRO A 1 107 ? -8.279 3.767 -6.142 1.00 87.00 107 PRO A N 1
ATOM 820 C CA . PRO A 1 107 ? -9.492 3.098 -5.696 1.00 87.00 107 PRO A CA 1
ATOM 821 C C . PRO A 1 107 ? -10.617 3.353 -6.696 1.00 87.00 107 PRO A C 1
ATOM 823 O O . PRO A 1 107 ? -10.922 4.502 -7.004 1.00 87.00 107 PRO A O 1
ATOM 826 N N . THR A 1 108 ? -11.229 2.288 -7.202 1.00 87.31 108 THR A N 1
ATOM 827 C CA . THR A 1 108 ? -12.464 2.367 -7.993 1.00 87.31 108 THR A CA 1
ATOM 828 C C . THR A 1 108 ? -13.692 2.195 -7.109 1.00 87.31 108 THR A C 1
ATOM 830 O O . THR A 1 108 ? -14.737 2.764 -7.392 1.00 87.31 108 THR A O 1
ATOM 833 N N . GLU A 1 109 ? -13.563 1.432 -6.024 1.00 89.38 109 GLU A N 1
ATOM 834 C CA . GLU A 1 109 ? -14.622 1.222 -5.045 1.00 89.38 109 GLU A CA 1
ATOM 835 C C . GLU A 1 109 ? -14.025 1.203 -3.637 1.00 89.38 109 GLU A C 1
ATOM 837 O O . GLU A 1 109 ? -13.255 0.307 -3.294 1.00 89.38 109 GLU A O 1
ATOM 842 N N . VAL A 1 110 ? -14.372 2.185 -2.806 1.00 87.06 110 VAL A N 1
ATOM 843 C CA . VAL A 1 110 ? -13.880 2.277 -1.426 1.00 87.06 110 VAL A CA 1
ATOM 844 C C . VAL A 1 110 ? -14.867 1.579 -0.492 1.00 87.06 110 VAL A C 1
ATOM 846 O O . VAL A 1 110 ? -16.017 1.993 -0.382 1.00 87.06 110 VAL A O 1
ATOM 849 N N . LYS A 1 111 ? -14.420 0.523 0.196 1.00 87.12 111 LYS A N 1
ATOM 850 C CA . LYS A 1 111 ? -15.221 -0.223 1.182 1.00 87.12 111 LYS A CA 1
ATOM 851 C C . LYS A 1 111 ? -15.092 0.358 2.591 1.00 87.12 111 LYS A C 1
ATOM 853 O O . LYS A 1 111 ? -16.042 0.289 3.361 1.00 87.12 111 LYS A O 1
ATOM 858 N N . ASN A 1 112 ? -13.932 0.925 2.936 1.00 85.00 112 ASN A N 1
ATOM 859 C CA . ASN A 1 112 ? -13.666 1.459 4.274 1.00 85.00 112 ASN A CA 1
ATOM 860 C C . ASN A 1 112 ? -12.943 2.818 4.227 1.00 85.00 112 ASN A C 1
ATOM 862 O O . ASN A 1 112 ? -11.743 2.934 4.486 1.00 85.00 112 ASN A O 1
ATOM 866 N N . SER A 1 113 ? -13.694 3.860 3.863 1.00 82.38 113 SER A N 1
ATOM 867 C CA . SER A 1 113 ? -13.191 5.231 3.684 1.00 82.38 113 SER A CA 1
ATOM 868 C C . SER A 1 113 ? -12.719 5.877 4.988 1.00 82.38 113 SER A C 1
ATOM 870 O O . SER A 1 113 ? -11.715 6.590 4.982 1.00 82.38 113 SER A O 1
ATOM 872 N N . ASN A 1 114 ? -13.395 5.593 6.105 1.00 85.19 114 ASN A N 1
ATOM 873 C CA . ASN A 1 114 ? -13.051 6.136 7.422 1.00 85.19 114 ASN A CA 1
ATOM 874 C C . ASN A 1 114 ? -11.645 5.716 7.849 1.00 85.19 114 ASN A C 1
ATOM 876 O O . ASN A 1 114 ? -10.841 6.559 8.240 1.00 85.19 114 ASN A O 1
ATOM 880 N N . LEU A 1 115 ? -11.320 4.431 7.696 1.00 82.88 115 LEU A N 1
ATOM 881 C CA . LEU A 1 115 ? -10.004 3.916 8.051 1.00 82.88 115 LEU A CA 1
ATOM 882 C C . LEU A 1 115 ? -8.905 4.481 7.142 1.00 82.88 115 LEU A C 1
ATOM 884 O O . LEU A 1 115 ? -7.834 4.843 7.620 1.00 82.88 115 LEU A O 1
ATOM 888 N N . MET A 1 116 ? -9.168 4.617 5.839 1.00 81.50 116 MET A N 1
ATOM 889 C CA . MET A 1 116 ? -8.219 5.243 4.910 1.00 81.50 116 MET A CA 1
ATOM 890 C C . MET A 1 116 ? -7.958 6.715 5.253 1.00 81.50 116 MET A C 1
ATOM 892 O O . MET A 1 116 ? -6.810 7.162 5.211 1.00 81.50 116 MET A O 1
ATOM 896 N N . LEU A 1 117 ? -9.005 7.460 5.620 1.00 84.19 117 LEU A N 1
ATOM 897 C CA . LEU A 1 117 ? -8.888 8.846 6.067 1.00 84.19 117 LEU A CA 1
ATOM 898 C C . LEU A 1 117 ? -8.104 8.942 7.379 1.00 84.19 117 LEU A C 1
ATOM 900 O O . LEU A 1 117 ? -7.227 9.791 7.505 1.00 84.19 117 LEU A O 1
ATOM 904 N N . GLU A 1 118 ? -8.376 8.055 8.334 1.00 85.31 118 GLU A N 1
ATOM 905 C CA . GLU A 1 118 ? -7.666 8.012 9.611 1.00 85.31 118 GLU A CA 1
ATOM 906 C C . GLU A 1 118 ? -6.169 7.743 9.415 1.00 85.31 118 GLU A C 1
ATOM 908 O O . GLU A 1 118 ? -5.336 8.462 9.971 1.00 85.31 118 GLU A O 1
ATOM 913 N N . MET A 1 119 ? -5.815 6.765 8.575 1.00 82.94 119 MET A N 1
ATOM 914 C CA . MET A 1 119 ? -4.416 6.461 8.258 1.00 82.94 119 MET A CA 1
ATOM 915 C C . MET A 1 119 ? -3.722 7.630 7.556 1.00 82.94 119 MET A C 1
ATOM 917 O O . MET A 1 119 ? -2.567 7.925 7.863 1.00 82.94 119 MET A O 1
ATOM 921 N N . SER A 1 120 ? -4.432 8.332 6.667 1.00 83.62 120 SER A N 1
ATOM 922 C CA . SER A 1 120 ? -3.933 9.548 6.021 1.00 83.62 120 SER A CA 1
ATOM 923 C C . SER A 1 120 ? -3.688 10.667 7.038 1.00 83.62 120 SER A C 1
ATOM 925 O O . SER A 1 120 ? -2.605 11.241 7.063 1.00 83.62 120 SER A O 1
ATOM 927 N N . ASN A 1 121 ? -4.658 10.950 7.912 1.00 85.31 121 ASN A N 1
ATOM 928 C CA . ASN A 1 121 ? -4.567 12.020 8.911 1.00 85.31 121 ASN A CA 1
ATOM 929 C C . ASN A 1 121 ? -3.453 11.766 9.929 1.00 85.31 121 ASN A C 1
ATOM 931 O O . ASN A 1 121 ? -2.771 12.692 10.360 1.00 85.31 121 ASN A O 1
ATOM 935 N N . LYS A 1 122 ? -3.248 10.500 10.300 1.00 81.62 122 LYS A N 1
ATOM 936 C CA . LYS A 1 122 ? -2.191 10.098 11.230 1.00 81.62 122 LYS A CA 1
ATOM 937 C C . LYS A 1 122 ? -0.825 9.917 10.551 1.00 81.62 122 LYS A C 1
ATOM 939 O O . LYS A 1 122 ? 0.131 9.552 11.232 1.00 81.62 122 LYS A O 1
ATOM 944 N N . ASN A 1 123 ? -0.712 10.149 9.238 1.00 83.38 123 ASN A N 1
ATOM 945 C CA . ASN A 1 123 ? 0.499 9.904 8.443 1.00 83.38 123 ASN A CA 1
ATOM 946 C C . ASN A 1 123 ? 1.055 8.475 8.609 1.00 83.38 123 ASN A C 1
ATOM 948 O O . ASN A 1 123 ? 2.267 8.257 8.690 1.00 83.38 123 ASN A O 1
ATOM 952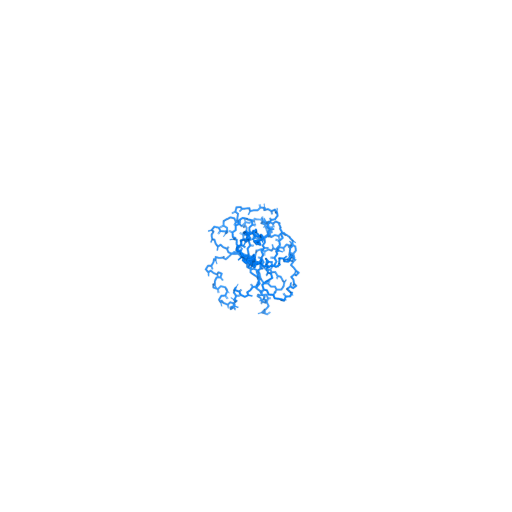 N N . TYR A 1 124 ? 0.167 7.485 8.686 1.00 85.81 124 TYR A N 1
ATOM 953 C CA . TYR A 1 124 ? 0.559 6.081 8.726 1.00 85.81 124 TYR A CA 1
ATOM 954 C C . TYR A 1 124 ? 0.840 5.560 7.316 1.00 85.81 124 TYR A C 1
ATOM 956 O O . TYR A 1 124 ? 0.250 5.985 6.322 1.00 85.81 124 TYR A O 1
ATOM 964 N N . ALA A 1 125 ? 1.742 4.591 7.245 1.00 87.69 125 ALA A N 1
ATOM 965 C CA . ALA A 1 125 ? 1.980 3.768 6.077 1.00 87.69 125 ALA A CA 1
ATOM 966 C C . ALA A 1 125 ? 1.570 2.324 6.370 1.00 87.69 125 ALA A C 1
ATOM 968 O O . ALA A 1 125 ? 1.600 1.869 7.512 1.00 87.69 125 ALA A O 1
ATOM 969 N N . ALA A 1 126 ? 1.195 1.589 5.336 1.00 88.12 126 ALA A N 1
ATOM 970 C CA . ALA A 1 126 ? 0.913 0.168 5.407 1.00 88.12 126 ALA A CA 1
ATOM 971 C C . ALA A 1 126 ? 2.008 -0.615 4.683 1.00 88.12 126 ALA A C 1
ATOM 973 O O . ALA A 1 126 ? 2.393 -0.270 3.570 1.00 88.12 126 ALA A O 1
ATOM 974 N N . ILE A 1 127 ? 2.491 -1.683 5.305 1.00 86.69 127 ILE A N 1
ATOM 975 C CA . ILE A 1 127 ? 3.354 -2.672 4.666 1.00 86.69 127 ILE A CA 1
ATOM 976 C C . ILE A 1 127 ? 2.455 -3.761 4.088 1.00 86.69 127 ILE A C 1
ATOM 978 O O . ILE A 1 127 ? 1.657 -4.370 4.808 1.00 86.69 127 ILE A O 1
ATOM 982 N N . VAL A 1 128 ? 2.593 -3.985 2.788 1.00 86.69 128 VAL A N 1
ATOM 983 C CA . VAL A 1 128 ? 1.892 -4.999 2.003 1.00 86.69 128 VAL A CA 1
ATOM 984 C C . VAL A 1 128 ? 2.944 -5.956 1.454 1.00 86.69 128 VAL A C 1
ATOM 986 O O . VAL A 1 128 ? 3.901 -5.522 0.811 1.00 86.69 128 VAL A O 1
ATOM 989 N N . ASP A 1 129 ? 2.776 -7.251 1.701 1.00 76.31 129 ASP A N 1
ATOM 990 C CA . ASP A 1 129 ? 3.647 -8.268 1.112 1.00 76.31 129 ASP A CA 1
ATOM 991 C C . ASP A 1 129 ? 3.198 -8.510 -0.344 1.00 76.31 129 ASP A C 1
ATOM 993 O O . ASP A 1 129 ? 2.029 -8.813 -0.595 1.00 76.31 129 ASP A O 1
ATOM 997 N N . VAL A 1 130 ? 4.099 -8.335 -1.319 1.00 77.81 130 VAL A N 1
ATOM 998 C CA . VAL A 1 130 ? 3.804 -8.464 -2.761 1.00 77.81 130 VAL A CA 1
ATOM 999 C C . VAL A 1 130 ? 4.871 -9.308 -3.458 1.00 77.81 130 VAL A C 1
ATOM 1001 O O . VAL A 1 130 ? 5.846 -8.747 -3.941 1.00 77.81 130 VAL A O 1
ATOM 1004 N N . PRO A 1 131 ? 4.720 -10.635 -3.585 1.00 69.62 131 PRO A N 1
ATOM 1005 C CA . PRO A 1 131 ? 5.780 -11.497 -4.113 1.00 69.62 131 PRO A CA 1
ATOM 1006 C C . PRO A 1 131 ? 6.341 -10.998 -5.461 1.00 69.62 131 PRO A C 1
ATOM 1008 O O . PRO A 1 131 ? 5.551 -10.641 -6.341 1.00 69.62 131 PRO A O 1
ATOM 1011 N N . PRO A 1 132 ? 7.675 -10.945 -5.660 1.00 66.75 132 PRO A N 1
ATOM 1012 C CA . PRO A 1 132 ? 8.779 -11.260 -4.729 1.00 66.75 132 PRO A CA 1
ATOM 1013 C C . PRO A 1 132 ? 9.236 -10.084 -3.830 1.00 66.75 132 PRO A C 1
ATOM 1015 O O . PRO A 1 132 ? 10.263 -10.154 -3.161 1.00 66.75 132 PRO A O 1
ATOM 1018 N N . ASN A 1 133 ? 8.510 -8.974 -3.837 1.00 75.75 133 ASN A N 1
ATOM 1019 C CA . ASN A 1 133 ? 8.875 -7.703 -3.220 1.00 75.75 133 ASN A CA 1
ATOM 1020 C C . ASN A 1 133 ? 8.044 -7.395 -1.958 1.00 75.75 133 ASN A C 1
ATOM 1022 O O . ASN A 1 133 ? 7.088 -8.085 -1.603 1.00 75.75 133 ASN A O 1
ATOM 1026 N N . ALA A 1 134 ? 8.386 -6.296 -1.291 1.00 80.25 134 ALA A N 1
ATOM 1027 C CA . ALA A 1 134 ? 7.487 -5.648 -0.342 1.00 80.25 134 ALA A CA 1
ATOM 1028 C C . ALA A 1 134 ? 7.012 -4.316 -0.924 1.00 80.25 134 ALA A C 1
ATOM 1030 O O . ALA A 1 134 ? 7.705 -3.677 -1.719 1.00 80.25 134 ALA A O 1
ATOM 1031 N N . LEU A 1 135 ? 5.820 -3.889 -0.530 1.00 85.62 135 LEU A N 1
ATOM 1032 C CA . LEU A 1 135 ? 5.237 -2.625 -0.943 1.00 85.62 135 LEU A CA 1
ATOM 1033 C C . LEU A 1 135 ? 4.880 -1.820 0.294 1.00 85.62 135 LEU A C 1
ATOM 1035 O O . LEU A 1 135 ? 4.156 -2.282 1.175 1.00 85.62 135 LEU A O 1
ATOM 1039 N N . ILE A 1 136 ? 5.350 -0.580 0.327 1.00 88.56 136 ILE A N 1
ATOM 1040 C CA . ILE A 1 136 ? 4.985 0.367 1.372 1.00 88.56 136 ILE A CA 1
ATOM 1041 C C . ILE A 1 136 ? 3.973 1.345 0.816 1.00 88.56 136 ILE A C 1
ATOM 1043 O O . ILE A 1 136 ? 4.302 2.197 -0.001 1.00 88.56 136 ILE A O 1
ATOM 1047 N N . LEU A 1 137 ? 2.743 1.238 1.290 1.00 88.94 137 LEU A N 1
ATOM 1048 C CA . LEU A 1 137 ? 1.621 2.056 0.880 1.00 88.94 137 LEU A CA 1
ATOM 1049 C C . LEU A 1 137 ? 1.461 3.257 1.815 1.00 88.94 137 LEU A C 1
ATOM 1051 O O . LEU A 1 137 ? 1.157 3.109 2.994 1.00 88.94 137 LEU A O 1
ATOM 1055 N N . GLN A 1 138 ? 1.636 4.458 1.279 1.00 87.19 138 GLN A N 1
ATOM 1056 C CA . GLN A 1 138 ? 1.357 5.712 1.967 1.00 87.19 138 GLN A CA 1
ATOM 1057 C C . GLN A 1 138 ? -0.013 6.244 1.553 1.00 87.19 138 GLN A C 1
ATOM 1059 O O . GLN A 1 138 ? -0.283 6.451 0.364 1.00 87.19 138 GLN A O 1
ATOM 1064 N N . PHE A 1 139 ? -0.859 6.520 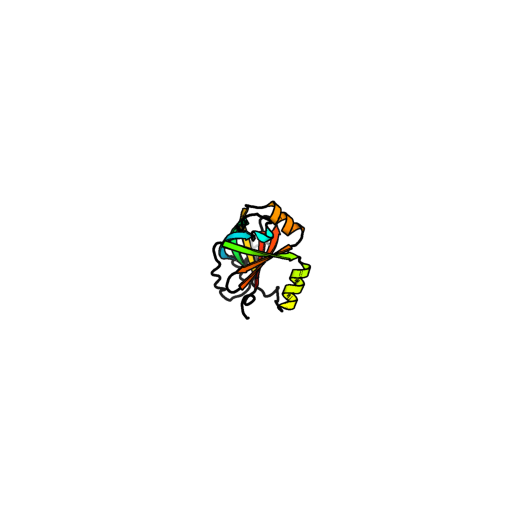2.540 1.00 84.75 139 PHE A N 1
ATOM 1065 C CA . PHE A 1 139 ? -2.163 7.140 2.336 1.00 84.75 139 PHE A CA 1
ATOM 1066 C C . PHE A 1 139 ? -1.964 8.652 2.182 1.00 84.75 139 PHE A C 1
ATOM 1068 O O . PHE A 1 139 ? -1.494 9.311 3.103 1.00 84.75 139 PHE A O 1
ATOM 1075 N N . LYS A 1 140 ? -2.237 9.194 0.986 1.00 79.44 140 LYS A N 1
ATOM 1076 C CA . LYS A 1 140 ? -2.154 10.643 0.716 1.00 79.44 140 LYS A CA 1
ATOM 1077 C C . LYS A 1 140 ? -3.524 11.305 0.780 1.00 79.44 140 LYS A C 1
ATOM 1079 O O . LYS A 1 140 ? -3.629 12.460 1.172 1.00 79.44 140 LYS A O 1
ATOM 1084 N N . SER A 1 141 ? -4.553 10.590 0.344 1.00 75.38 141 SER A N 1
ATOM 1085 C CA . SER A 1 141 ? -5.954 10.971 0.481 1.00 75.38 141 SER A CA 1
ATOM 1086 C C . SER A 1 141 ? -6.839 9.725 0.418 1.00 75.38 141 SER A C 1
ATOM 1088 O O . SER A 1 141 ? -6.357 8.621 0.154 1.00 75.38 141 SER A O 1
ATOM 1090 N N . GLN A 1 142 ? -8.150 9.901 0.601 1.00 71.75 142 GLN A N 1
ATOM 1091 C CA . GLN A 1 142 ? -9.135 8.816 0.487 1.00 71.75 142 GLN A CA 1
ATOM 1092 C C . GLN A 1 142 ? -9.109 8.120 -0.886 1.00 71.75 142 GLN A C 1
ATOM 1094 O O . GLN A 1 142 ? -9.350 6.923 -0.975 1.00 71.75 142 GLN A O 1
ATOM 1099 N N . ASN A 1 143 ? -8.757 8.853 -1.947 1.00 78.50 143 ASN A N 1
ATOM 1100 C CA . ASN A 1 143 ? -8.788 8.358 -3.328 1.00 78.50 143 ASN A CA 1
ATOM 1101 C C . ASN A 1 143 ? -7.394 8.225 -3.947 1.00 78.50 143 ASN A C 1
ATOM 1103 O O . ASN A 1 143 ? -7.266 7.968 -5.143 1.00 78.50 143 ASN A O 1
ATOM 1107 N N . ARG A 1 144 ? -6.331 8.445 -3.166 1.00 78.31 144 ARG A N 1
ATOM 1108 C CA . ARG A 1 144 ? -4.966 8.407 -3.682 1.00 78.31 144 ARG A CA 1
ATOM 1109 C C . ARG A 1 144 ? -4.011 7.854 -2.644 1.00 78.31 144 ARG A C 1
ATOM 1111 O O . ARG A 1 144 ? -3.772 8.457 -1.597 1.00 78.31 144 ARG A O 1
ATOM 1118 N N . MET A 1 145 ? -3.388 6.739 -2.993 1.00 86.38 145 MET A N 1
ATOM 1119 C CA . MET A 1 145 ? -2.282 6.175 -2.232 1.00 86.38 145 MET A CA 1
ATOM 1120 C C . MET A 1 145 ? -1.065 6.017 -3.123 1.00 86.38 145 MET A C 1
ATOM 1122 O O . MET A 1 145 ? -1.173 5.761 -4.324 1.00 86.38 145 MET A O 1
ATOM 1126 N N . VAL A 1 146 ? 0.101 6.176 -2.514 1.00 87.06 146 VAL A N 1
ATOM 1127 C CA . VAL A 1 146 ? 1.386 6.007 -3.181 1.00 87.06 146 VAL A CA 1
ATOM 1128 C C . VAL A 1 146 ? 2.091 4.835 -2.527 1.00 87.06 146 VAL A C 1
ATOM 1130 O O . VAL A 1 146 ? 2.439 4.883 -1.354 1.00 87.06 146 VAL A O 1
ATOM 1133 N N . GLY A 1 147 ? 2.265 3.775 -3.295 1.00 88.31 147 GLY A N 1
ATOM 1134 C CA . GLY A 1 147 ? 3.095 2.635 -2.971 1.00 88.31 147 GLY A CA 1
ATOM 1135 C C . GLY A 1 147 ? 4.547 2.883 -3.367 1.00 88.31 147 GLY A C 1
ATOM 1136 O O . GLY A 1 147 ? 4.820 3.340 -4.474 1.00 88.31 147 GLY A O 1
ATOM 1137 N N . ILE A 1 148 ? 5.485 2.566 -2.488 1.00 86.00 148 ILE A N 1
ATOM 1138 C CA . ILE A 1 148 ? 6.910 2.479 -2.803 1.00 86.00 148 ILE A CA 1
ATOM 1139 C C . ILE A 1 148 ? 7.237 0.995 -2.879 1.00 86.00 148 ILE A C 1
ATOM 1141 O O . ILE A 1 148 ? 7.045 0.267 -1.901 1.00 86.00 148 ILE A O 1
ATOM 1145 N N . LEU A 1 149 ? 7.670 0.545 -4.053 1.00 81.81 149 LEU A N 1
ATOM 1146 C CA . LEU A 1 149 ? 8.120 -0.822 -4.250 1.00 81.81 149 LEU A CA 1
ATOM 1147 C C . LEU A 1 149 ? 9.519 -0.979 -3.694 1.00 81.81 149 LEU A C 1
ATOM 1149 O O . LEU A 1 149 ? 10.418 -0.208 -4.023 1.00 81.81 149 LEU A O 1
ATOM 1153 N N . LEU A 1 150 ? 9.684 -2.013 -2.885 1.00 77.00 150 LEU A N 1
ATOM 1154 C CA . LEU A 1 150 ? 10.954 -2.389 -2.305 1.00 77.00 150 LEU A CA 1
ATOM 1155 C C . LEU A 1 150 ? 11.464 -3.634 -3.028 1.00 77.00 150 LEU A C 1
ATOM 1157 O O . LEU A 1 150 ? 11.072 -4.749 -2.658 1.00 77.00 150 LEU A O 1
ATOM 1161 N N . PRO A 1 151 ? 12.281 -3.462 -4.086 1.00 64.50 151 PRO A N 1
ATOM 1162 C CA . PRO A 1 151 ? 12.904 -4.592 -4.753 1.00 64.50 151 PRO A CA 1
ATOM 1163 C C . PRO A 1 151 ? 13.761 -5.360 -3.742 1.00 64.50 151 PRO A C 1
ATOM 1165 O O . PRO A 1 151 ? 14.508 -4.753 -2.978 1.00 64.50 151 PRO A O 1
ATOM 1168 N N . ASN A 1 152 ? 13.632 -6.686 -3.718 1.00 58.28 152 ASN A N 1
ATOM 1169 C CA . ASN A 1 152 ? 14.409 -7.592 -2.856 1.00 58.28 152 ASN A CA 1
ATOM 1170 C C . ASN A 1 152 ? 14.165 -7.475 -1.338 1.00 58.28 152 ASN A C 1
ATOM 1172 O O . ASN A 1 152 ? 14.840 -8.148 -0.565 1.00 58.28 152 ASN A O 1
ATOM 1176 N N . ALA A 1 153 ? 13.166 -6.715 -0.875 1.00 51.03 153 ALA A N 1
ATOM 1177 C CA . ALA A 1 153 ? 12.792 -6.720 0.548 1.00 51.03 153 ALA A CA 1
ATOM 1178 C C . ALA A 1 153 ? 12.125 -8.037 1.005 1.00 51.03 153 ALA A C 1
ATOM 1180 O O . ALA A 1 153 ? 11.925 -8.242 2.201 1.00 51.03 153 ALA A O 1
ATOM 1181 N N . GLY A 1 154 ? 11.784 -8.923 0.060 1.00 42.16 154 GLY A N 1
ATOM 1182 C CA . GLY A 1 154 ? 11.283 -10.276 0.307 1.00 42.16 154 GLY A CA 1
ATOM 1183 C C . GLY A 1 154 ? 12.338 -11.387 0.211 1.00 42.16 154 GLY A C 1
ATOM 1184 O O . GLY A 1 154 ? 11.952 -12.551 0.243 1.00 42.16 154 GLY A O 1
ATOM 1185 N N . GLY A 1 155 ? 13.634 -11.074 0.067 1.00 32.72 155 GLY A N 1
ATOM 1186 C CA . GLY A 1 155 ? 14.660 -12.077 -0.256 1.00 32.72 155 GLY A CA 1
ATOM 1187 C C . GLY A 1 155 ? 15.946 -11.970 0.564 1.00 32.72 155 GLY A C 1
ATOM 1188 O O . GLY A 1 155 ? 16.862 -11.257 0.165 1.00 32.72 155 GLY A O 1
ATOM 1189 N N . ASN A 1 156 ? 15.972 -12.677 1.701 1.00 34.50 156 ASN A N 1
ATOM 1190 C CA . ASN A 1 156 ? 17.010 -13.620 2.168 1.00 34.50 156 ASN A CA 1
ATOM 1191 C C . ASN A 1 156 ? 16.925 -13.785 3.698 1.00 34.50 156 ASN A C 1
ATOM 1193 O O . ASN A 1 156 ? 17.565 -13.058 4.460 1.00 34.50 156 ASN A O 1
ATOM 1197 N N . MET A 1 157 ? 16.136 -14.769 4.131 1.00 43.81 157 MET A N 1
ATOM 1198 C CA . MET A 1 157 ? 16.626 -15.769 5.083 1.00 43.81 157 MET A CA 1
ATOM 1199 C C . MET A 1 157 ? 16.773 -17.072 4.313 1.00 43.81 157 MET A C 1
ATOM 1201 O O . MET A 1 157 ? 15.888 -17.315 3.459 1.00 43.81 157 MET A O 1
#

Foldseek 3Di:
DDDDDDDDDDDPDPDPDDPPPPPQQDWAWQAWAWEWEFCVVVVDPPGDTHTFATWTKTWRPPDPDDDNFPFDRYWYFPDKDAPVVVVVVCVVVVPDQVPFIKMKIFGPGGPHLPVLAVCLVRQIWTWIDGPPWIWIWTRPHSGIIMIGTGPCPNDDD

Sequence (157 aa):
MQGSGGQMGMARPAGQQAPSEVAKPPLRDVWRGTLAINAKQAQKPGGEPMPLFVGLAKLILTTPQPINLSWPPLLVIRKFVSQENLRKYFEALKIDTNNSPKVVFFPTEVKNSNLMLEMSNKNYAAIVDVPPNALILQFKSQNRMVGILLPNAGGNM

Secondary structure (DSSP, 8-state):
----------------PPP----PPPEEEEEEEEEEE-TTTTT-TT-PPEEEEEEEEEEE--SSS-------SEEEEEEEEEHHHHHHHHHHTT--TTTS-EEEEEEEEES-HHHHHHHHHTTEEEEEEETTEEEEEEEEETTEEEEEEETTTT---

Organism: NCBI:txid63592